Protein AF-A0A6H1ZTC4-F1 (afdb_monomer_lite)

Sequence (119 aa):
MTQKNYFKQKIEGVQKAIWDFQFKRYKTQTIREEIRQGYDNLKSKLSVFSAKTNTETSPEKQALEKEIEKSIQQMKVLDIEINGSGSSQEYPEGIQGVNQQLDALRELQEMLKDYIKQL

Foldseek 3Di:
DDPLVVLVVVLVVLVVVLVVLVVVLVVLVVVLVVLVVVLVVLVVVLVVVVVVDVDPPDPVNVVSVVSNVVSVVSSVVSVCQACWAPDDPVRNRTGHHSVNVSVVSVVVSVVSVVVSVVD

Radius of gyration: 22.68 Å; chains: 1; bounding box: 57×28×63 Å

pLDDT: mean 91.3, std 7.19, range [60.22, 97.75]

Secondary structure (DSSP, 8-state):
--HHHHHHHHHHHHHHHHHHHHHHHHHHHHHHHHHHHHHHHHHHHHHHHHHH---TT-HHHHHHHHHHHHHHHHHHHHHHHHHEE-S-SS-TT-EE-HHHHHHHHHHHHHHHHHHHHH-

Organism: NCBI:txid1070528

Structure (mmCIF, N/CA/C/O backbone):
data_AF-A0A6H1ZTC4-F1
#
_entry.id   AF-A0A6H1ZTC4-F1
#
loop_
_atom_site.group_PDB
_atom_site.id
_atom_site.type_symbol
_atom_site.label_atom_id
_atom_site.label_alt_id
_atom_site.label_comp_id
_atom_site.label_asym_id
_atom_site.label_entity_id
_atom_site.label_seq_id
_atom_site.pdbx_PDB_ins_code
_atom_site.Cartn_x
_atom_site.Cartn_y
_atom_site.Cartn_z
_atom_site.occupancy
_atom_site.B_iso_or_equiv
_atom_site.auth_seq_id
_atom_site.auth_comp_id
_atom_site.auth_asym_id
_atom_site.auth_atom_id
_atom_site.pdbx_PDB_model_num
ATOM 1 N N . MET A 1 1 ? 31.120 5.151 -23.881 1.00 60.22 1 MET A N 1
ATOM 2 C CA . MET A 1 1 ? 29.933 4.311 -23.597 1.00 60.22 1 MET A CA 1
ATOM 3 C C . MET A 1 1 ? 29.014 4.401 -24.811 1.00 60.22 1 MET A C 1
ATOM 5 O O . MET A 1 1 ? 28.720 5.513 -25.220 1.00 60.22 1 MET A O 1
ATOM 9 N N . THR A 1 2 ? 28.645 3.289 -25.453 1.00 83.31 2 THR A N 1
ATOM 10 C CA . THR A 1 2 ? 27.730 3.320 -26.613 1.00 83.31 2 THR A CA 1
ATOM 11 C C . THR A 1 2 ? 26.309 3.665 -26.155 1.00 83.31 2 THR A C 1
ATOM 13 O O . THR A 1 2 ? 25.918 3.282 -25.051 1.00 83.31 2 THR A O 1
ATOM 16 N N . GLN A 1 3 ? 25.524 4.363 -26.985 1.00 85.12 3 GLN A N 1
ATOM 17 C CA . GLN A 1 3 ? 24.131 4.729 -26.662 1.00 85.12 3 GLN A CA 1
ATOM 18 C C . GLN A 1 3 ? 23.304 3.502 -26.244 1.00 85.12 3 GLN A C 1
ATOM 20 O O . GLN A 1 3 ? 22.580 3.537 -25.253 1.00 85.12 3 GLN A O 1
ATOM 25 N N . LYS A 1 4 ? 23.516 2.367 -26.917 1.00 86.38 4 LYS A N 1
ATOM 26 C CA . LYS A 1 4 ? 22.897 1.081 -26.576 1.00 86.38 4 LYS A CA 1
ATOM 27 C C . LYS A 1 4 ? 23.195 0.621 -25.142 1.00 86.38 4 LYS A C 1
ATOM 29 O O . LYS A 1 4 ? 22.299 0.134 -24.460 1.00 86.38 4 LYS A O 1
ATOM 34 N N . ASN A 1 5 ? 24.427 0.799 -24.656 1.00 89.56 5 ASN A N 1
ATOM 35 C CA . ASN A 1 5 ? 24.800 0.435 -23.284 1.00 89.56 5 ASN A CA 1
ATOM 36 C C . ASN A 1 5 ? 24.191 1.390 -22.246 1.00 89.56 5 ASN A C 1
ATOM 38 O O . ASN A 1 5 ? 23.792 0.933 -21.179 1.00 89.56 5 ASN A O 1
ATOM 42 N N . TYR A 1 6 ? 24.058 2.681 -22.568 1.00 90.88 6 TYR A N 1
ATOM 43 C CA . TYR A 1 6 ? 23.381 3.654 -21.703 1.00 90.88 6 TYR A CA 1
ATOM 44 C C . TYR A 1 6 ? 21.914 3.270 -21.453 1.00 90.88 6 TYR A C 1
ATOM 46 O O . TYR A 1 6 ? 21.473 3.199 -20.305 1.00 90.88 6 TYR A O 1
ATOM 54 N N . PHE A 1 7 ? 21.158 2.951 -22.509 1.00 91.31 7 PHE A N 1
ATOM 55 C CA . PHE A 1 7 ? 19.745 2.589 -22.361 1.00 91.31 7 PHE A CA 1
ATOM 56 C C . PHE A 1 7 ? 19.539 1.229 -21.679 1.00 91.31 7 PHE A C 1
ATOM 58 O O . PHE A 1 7 ? 18.586 1.076 -20.918 1.00 91.31 7 PHE A O 1
ATOM 65 N N . LYS A 1 8 ? 20.461 0.269 -21.848 1.00 92.00 8 LYS A N 1
ATOM 66 C CA . LYS A 1 8 ? 20.454 -0.978 -21.058 1.00 92.00 8 LYS A CA 1
ATOM 67 C C . LYS A 1 8 ? 20.569 -0.707 -19.554 1.00 92.00 8 LYS A C 1
ATOM 69 O O . LYS A 1 8 ? 19.772 -1.235 -18.787 1.00 92.00 8 LYS A O 1
ATOM 74 N N . GLN A 1 9 ? 21.486 0.171 -19.140 1.00 93.38 9 GLN A N 1
ATOM 75 C CA . GLN A 1 9 ? 21.615 0.568 -17.730 1.00 93.38 9 GLN A CA 1
ATOM 76 C C . GLN A 1 9 ? 20.355 1.275 -17.209 1.00 93.38 9 GLN A C 1
ATOM 78 O O . GLN A 1 9 ? 19.956 1.079 -16.062 1.00 93.38 9 GLN A O 1
ATOM 83 N N . LYS A 1 10 ? 19.687 2.079 -18.047 1.00 93.94 10 LYS A N 1
ATOM 84 C CA . LYS A 1 10 ? 18.402 2.692 -17.684 1.00 93.94 10 LYS A CA 1
ATOM 85 C C . LYS A 1 10 ? 17.303 1.655 -17.469 1.00 93.94 10 LYS A C 1
ATOM 87 O O . LYS A 1 10 ? 16.568 1.787 -16.495 1.00 93.94 10 LYS A O 1
ATOM 92 N N . ILE A 1 11 ? 17.226 0.614 -18.301 1.00 94.88 11 ILE A N 1
ATOM 93 C CA . ILE A 1 11 ? 16.278 -0.494 -18.102 1.00 94.88 11 ILE A CA 1
ATOM 94 C C . ILE A 1 11 ? 16.507 -1.174 -16.752 1.00 94.88 11 ILE A C 1
ATOM 96 O O . ILE A 1 11 ? 15.540 -1.401 -16.031 1.00 94.88 11 ILE A O 1
ATOM 100 N N . GLU A 1 12 ? 17.757 -1.455 -16.379 1.00 94.69 12 GLU A N 1
ATOM 101 C CA . GLU A 1 12 ? 18.069 -2.041 -15.067 1.00 94.69 12 GLU A CA 1
ATOM 102 C C . GLU A 1 12 ? 17.613 -1.133 -13.915 1.00 94.69 12 GLU A C 1
ATOM 104 O O . GLU A 1 12 ? 17.056 -1.609 -12.926 1.00 94.69 12 GLU A O 1
ATOM 109 N N . GLY A 1 13 ? 17.805 0.184 -14.048 1.00 95.75 13 GLY A N 1
ATOM 110 C CA . GLY A 1 13 ? 17.306 1.164 -13.081 1.00 95.75 13 GLY A CA 1
ATOM 111 C C . GLY A 1 13 ? 15.779 1.148 -12.956 1.00 95.75 13 GLY A C 1
ATOM 112 O O . GLY A 1 13 ? 15.254 1.102 -11.845 1.00 95.75 13 GLY A O 1
ATOM 113 N N . VAL A 1 14 ? 15.067 1.117 -14.086 1.00 96.00 14 VAL A N 1
ATOM 114 C CA . VAL A 1 14 ? 13.597 1.030 -14.119 1.00 96.00 14 VAL A CA 1
ATOM 115 C C . VAL A 1 14 ? 13.108 -0.291 -13.518 1.00 96.00 14 VAL A C 1
ATOM 117 O O . VAL A 1 14 ? 12.166 -0.289 -12.734 1.00 96.00 14 VAL A O 1
ATOM 120 N N . GLN A 1 15 ? 13.770 -1.414 -13.807 1.00 96.44 15 GLN A N 1
ATOM 121 C CA . GLN A 1 15 ? 13.434 -2.720 -13.229 1.00 96.44 15 GLN A CA 1
ATOM 122 C C . GLN A 1 15 ? 13.563 -2.736 -11.703 1.00 96.44 15 GLN A C 1
ATOM 124 O O . GLN A 1 15 ? 12.687 -3.277 -11.028 1.00 96.44 15 GLN A O 1
ATOM 129 N N . LYS A 1 16 ? 14.619 -2.123 -11.154 1.00 97.06 16 LYS A N 1
ATOM 130 C CA . LYS A 1 16 ? 14.783 -1.981 -9.700 1.00 97.06 16 LYS A CA 1
ATOM 131 C C . LYS A 1 16 ? 13.661 -1.141 -9.093 1.00 97.06 16 LYS A C 1
ATOM 133 O O . LYS A 1 16 ? 13.044 -1.579 -8.132 1.00 97.06 16 LYS A O 1
ATOM 138 N N . ALA A 1 17 ? 13.327 -0.008 -9.714 1.00 96.75 17 ALA A N 1
ATOM 139 C CA . ALA A 1 17 ? 12.217 0.828 -9.262 1.00 96.75 17 ALA A CA 1
ATOM 140 C C . ALA A 1 17 ? 10.874 0.074 -9.287 1.00 96.75 17 ALA A C 1
ATOM 142 O O . ALA A 1 17 ? 10.112 0.142 -8.326 1.00 96.75 17 ALA A O 1
ATOM 143 N N . ILE A 1 18 ? 10.594 -0.697 -10.347 1.00 96.94 18 ILE A N 1
ATOM 144 C CA . ILE A 1 18 ? 9.400 -1.556 -10.416 1.00 96.94 18 ILE A CA 1
ATOM 145 C C . ILE A 1 18 ? 9.373 -2.526 -9.234 1.00 96.94 18 ILE A C 1
ATOM 147 O O . ILE A 1 18 ? 8.327 -2.690 -8.607 1.00 96.94 18 ILE A O 1
ATOM 151 N N . TRP A 1 19 ? 10.502 -3.164 -8.923 1.00 97.75 19 TRP A N 1
ATOM 152 C CA . TRP A 1 19 ? 10.590 -4.098 -7.804 1.00 97.75 19 TRP A CA 1
ATOM 153 C C . TRP A 1 19 ? 10.326 -3.410 -6.459 1.00 97.75 19 TRP A C 1
ATOM 155 O O . TRP A 1 19 ? 9.511 -3.901 -5.678 1.00 97.75 19 TRP A O 1
ATOM 165 N N . ASP A 1 20 ? 10.922 -2.239 -6.226 1.00 96.81 20 ASP A N 1
ATOM 166 C CA . ASP A 1 20 ? 10.702 -1.451 -5.008 1.00 96.81 20 ASP A CA 1
ATOM 167 C C . ASP A 1 20 ? 9.223 -1.076 -4.841 1.00 96.81 20 ASP A C 1
ATOM 169 O O . ASP A 1 20 ? 8.646 -1.249 -3.764 1.00 96.81 20 ASP A O 1
ATOM 173 N N . PHE A 1 21 ? 8.563 -0.631 -5.914 1.00 96.25 21 PHE A N 1
ATOM 174 C CA . PHE A 1 21 ? 7.139 -0.296 -5.873 1.00 96.25 21 PHE A CA 1
ATOM 175 C C . PHE A 1 21 ? 6.234 -1.521 -5.717 1.00 96.25 21 PHE A C 1
ATOM 177 O O . PHE A 1 21 ? 5.218 -1.446 -5.025 1.00 96.25 21 PHE A O 1
ATOM 184 N N . GLN A 1 22 ? 6.593 -2.668 -6.299 1.00 96.44 22 GLN A N 1
ATOM 185 C CA . GLN A 1 22 ? 5.877 -3.926 -6.071 1.00 96.44 22 GLN A CA 1
ATOM 186 C C . GLN A 1 22 ? 5.988 -4.372 -4.613 1.00 96.44 22 GLN A C 1
ATOM 188 O O . GLN A 1 22 ? 4.981 -4.757 -4.013 1.00 96.44 22 GLN A O 1
ATOM 193 N N . PHE A 1 23 ? 7.187 -4.283 -4.034 1.00 96.75 23 PHE A N 1
ATOM 194 C CA . PHE A 1 23 ? 7.412 -4.578 -2.625 1.00 96.75 23 PHE A CA 1
ATOM 195 C C . PHE A 1 23 ? 6.623 -3.624 -1.729 1.00 96.75 23 PHE A C 1
ATOM 197 O O . PHE A 1 23 ? 5.930 -4.076 -0.816 1.00 96.75 23 PHE A O 1
ATOM 204 N N . LYS A 1 24 ? 6.663 -2.321 -2.027 1.00 95.56 24 LYS A N 1
ATOM 205 C CA . LYS A 1 24 ? 5.879 -1.306 -1.322 1.00 95.56 24 LYS A CA 1
ATOM 206 C C . LYS A 1 24 ? 4.386 -1.629 -1.373 1.00 95.56 24 LYS A C 1
ATOM 208 O O . LYS A 1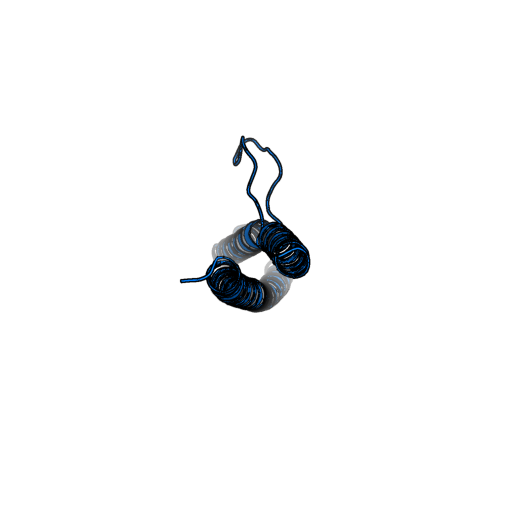 24 ? 3.765 -1.727 -0.322 1.00 95.56 24 LYS A O 1
ATOM 213 N N . ARG A 1 25 ? 3.829 -1.899 -2.562 1.00 96.56 25 ARG A N 1
ATOM 214 C CA . ARG A 1 25 ? 2.420 -2.296 -2.732 1.00 96.56 25 ARG A CA 1
ATOM 215 C C . ARG A 1 25 ? 2.066 -3.498 -1.863 1.00 96.56 25 ARG A C 1
ATOM 217 O O . ARG A 1 25 ? 1.069 -3.462 -1.149 1.00 96.56 25 ARG A O 1
ATOM 224 N N . TYR A 1 26 ? 2.884 -4.547 -1.922 1.00 97.12 26 TYR A N 1
ATOM 225 C CA . TYR A 1 26 ? 2.682 -5.757 -1.131 1.00 97.12 26 TYR A CA 1
ATOM 226 C C . TYR A 1 26 ? 2.684 -5.452 0.371 1.00 97.12 26 TYR A C 1
ATOM 228 O O . TYR A 1 26 ? 1.759 -5.840 1.079 1.00 97.12 26 TYR A O 1
ATOM 236 N N . LYS A 1 27 ? 3.680 -4.704 0.858 1.00 97.19 27 LYS A N 1
ATOM 237 C CA . LYS A 1 27 ? 3.783 -4.357 2.278 1.00 97.19 27 LYS A CA 1
ATOM 238 C C . LYS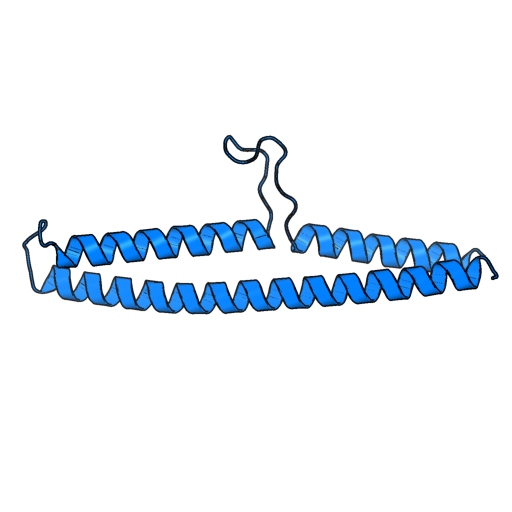 A 1 27 ? 2.643 -3.471 2.758 1.00 97.19 27 LYS A C 1
ATOM 240 O O . LYS A 1 27 ? 2.093 -3.753 3.819 1.00 97.19 27 LYS A O 1
ATOM 245 N N . THR A 1 28 ? 2.239 -2.472 1.979 1.00 96.00 28 THR A N 1
ATOM 246 C CA . THR A 1 28 ? 1.079 -1.633 2.304 1.00 96.00 28 THR A CA 1
ATOM 247 C C . THR A 1 28 ? -0.198 -2.477 2.403 1.00 96.00 28 THR A C 1
ATOM 249 O O . THR A 1 28 ? -0.968 -2.301 3.345 1.00 96.00 28 THR A O 1
ATOM 252 N N . GLN A 1 29 ? -0.399 -3.457 1.510 1.00 95.38 29 GLN A N 1
ATOM 253 C CA . GLN A 1 29 ? -1.533 -4.391 1.589 1.00 95.38 29 GLN A CA 1
ATOM 254 C C . GLN A 1 29 ? -1.480 -5.284 2.834 1.00 95.38 29 GLN A C 1
ATOM 256 O O . GLN A 1 29 ? -2.506 -5.474 3.482 1.00 95.38 29 GLN A O 1
ATOM 261 N N . THR A 1 30 ? -0.303 -5.804 3.196 1.00 96.94 30 THR A N 1
ATOM 262 C CA . THR A 1 30 ? -0.127 -6.593 4.426 1.00 96.94 30 THR A CA 1
ATOM 263 C C . THR A 1 30 ? -0.483 -5.776 5.668 1.00 96.94 30 THR A C 1
ATOM 265 O O . THR A 1 30 ? -1.292 -6.221 6.473 1.00 96.94 30 THR A O 1
ATOM 268 N N . ILE A 1 31 ? 0.055 -4.559 5.791 1.00 96.88 31 ILE A N 1
ATOM 269 C CA . ILE A 1 31 ? -0.220 -3.671 6.932 1.00 96.88 31 ILE A CA 1
ATOM 270 C C . ILE A 1 31 ? -1.714 -3.327 6.999 1.00 96.88 31 ILE A C 1
ATOM 272 O O . ILE A 1 31 ? -2.314 -3.336 8.072 1.00 96.88 31 ILE A O 1
ATOM 276 N N . ARG A 1 32 ? -2.344 -3.057 5.850 1.00 97.12 32 ARG A N 1
ATOM 277 C CA . ARG A 1 32 ? -3.787 -2.800 5.782 1.00 97.12 32 ARG A CA 1
ATOM 278 C C . ARG A 1 32 ? -4.597 -3.987 6.302 1.00 97.12 32 ARG A C 1
ATOM 280 O O . ARG A 1 32 ? -5.569 -3.785 7.023 1.00 97.12 32 ARG A O 1
ATOM 287 N N . GLU A 1 33 ? -4.211 -5.208 5.942 1.00 97.31 33 GLU A N 1
ATOM 288 C CA . GLU A 1 33 ? -4.880 -6.428 6.396 1.00 97.31 33 GLU A CA 1
ATOM 289 C C . GLU A 1 33 ? -4.706 -6.655 7.906 1.00 97.31 33 GLU A C 1
ATOM 291 O O . GLU A 1 33 ? -5.673 -6.994 8.586 1.00 97.31 33 GLU A O 1
ATOM 296 N N . GLU A 1 34 ? -3.523 -6.383 8.460 1.00 97.31 34 GLU A N 1
ATOM 297 C CA . GLU A 1 34 ? -3.286 -6.418 9.911 1.00 97.31 34 GLU A CA 1
ATOM 298 C C . GLU A 1 34 ? -4.187 -5.418 10.656 1.00 97.31 34 GLU A C 1
ATOM 300 O O . GLU A 1 34 ? -4.829 -5.766 11.651 1.00 97.31 34 GLU A O 1
ATOM 305 N N . ILE A 1 35 ? -4.306 -4.187 10.143 1.00 96.62 35 ILE A N 1
ATOM 306 C CA . ILE A 1 35 ? -5.202 -3.170 10.713 1.00 96.62 35 ILE A CA 1
ATOM 307 C C . ILE A 1 35 ? -6.665 -3.602 10.585 1.00 96.62 35 ILE A C 1
ATOM 309 O O . ILE A 1 35 ? -7.423 -3.436 11.538 1.00 96.62 35 ILE A O 1
ATOM 313 N N . ARG A 1 36 ? -7.071 -4.191 9.453 1.00 97.31 36 ARG A N 1
ATOM 314 C CA . ARG A 1 36 ? -8.434 -4.708 9.244 1.00 97.31 36 ARG A CA 1
ATOM 315 C C . ARG A 1 36 ? -8.790 -5.774 10.279 1.00 97.31 36 ARG A C 1
ATOM 317 O O . ARG A 1 36 ? -9.866 -5.721 10.864 1.00 97.31 36 ARG A O 1
ATOM 324 N N . GLN A 1 37 ? -7.880 -6.706 10.552 1.00 97.25 37 GLN A N 1
ATOM 325 C CA . GLN A 1 37 ? -8.078 -7.724 11.588 1.00 97.25 37 GLN A CA 1
ATOM 326 C C . GLN A 1 37 ? -8.173 -7.099 12.987 1.00 97.25 37 GLN A C 1
ATOM 328 O O . GLN A 1 37 ? -9.026 -7.487 13.788 1.00 97.25 37 GLN A O 1
ATOM 333 N N . GLY A 1 38 ? -7.341 -6.094 13.280 1.00 95.94 38 GLY A N 1
ATOM 334 C CA . GLY A 1 38 ? -7.445 -5.297 14.505 1.00 95.94 38 GLY A CA 1
ATOM 335 C C . GLY A 1 38 ? -8.801 -4.596 14.635 1.00 95.94 38 GLY A C 1
ATOM 336 O O . GLY A 1 38 ? -9.455 -4.702 15.673 1.00 95.94 38 GLY A O 1
ATOM 337 N N . TYR A 1 39 ? -9.260 -3.952 13.562 1.00 95.88 39 TYR A N 1
ATOM 338 C CA . TYR A 1 39 ? -10.570 -3.313 13.460 1.00 95.88 39 TYR A CA 1
ATOM 339 C C . TYR A 1 39 ? -11.713 -4.305 13.711 1.00 95.88 39 TYR A C 1
ATOM 341 O O . TYR A 1 39 ? -12.578 -4.023 14.539 1.00 95.88 39 TYR A O 1
ATOM 349 N N . ASP A 1 40 ? -11.700 -5.476 13.068 1.00 95.94 40 ASP A N 1
ATOM 350 C CA . ASP A 1 40 ? -12.731 -6.510 13.236 1.00 95.94 40 ASP A CA 1
ATOM 351 C C . ASP A 1 40 ? -12.804 -6.983 14.696 1.00 95.94 40 ASP A C 1
ATOM 353 O O . ASP A 1 40 ? -13.888 -7.114 15.275 1.00 95.94 40 ASP A O 1
ATOM 357 N N . ASN A 1 41 ? -11.641 -7.167 15.327 1.00 96.12 41 ASN A N 1
ATOM 358 C CA . ASN A 1 41 ? -11.545 -7.523 16.739 1.00 96.12 41 ASN A CA 1
ATOM 359 C C . ASN A 1 41 ? -12.117 -6.425 17.649 1.00 96.12 41 ASN A C 1
ATOM 361 O O . ASN A 1 41 ? -12.873 -6.731 18.574 1.00 96.12 41 ASN A O 1
ATOM 365 N N . LEU A 1 42 ? -11.795 -5.153 17.395 1.00 93.94 42 LEU A N 1
ATOM 366 C CA . LEU A 1 42 ? -12.340 -4.019 18.150 1.00 93.94 42 LEU A CA 1
ATOM 367 C C . LEU A 1 42 ? -13.859 -3.902 17.979 1.00 93.94 42 LEU A C 1
ATOM 369 O O . LEU A 1 42 ? -14.578 -3.735 18.964 1.00 93.94 42 LEU A O 1
ATOM 373 N N . LYS A 1 43 ? -14.365 -4.073 16.754 1.00 93.19 43 LYS A N 1
ATOM 374 C CA . LYS A 1 43 ? -15.802 -4.107 16.445 1.00 93.19 43 LYS A CA 1
ATOM 375 C C . LYS A 1 43 ? -16.523 -5.222 17.195 1.00 93.19 43 LYS A C 1
ATOM 377 O O . LYS A 1 43 ? -17.596 -4.989 17.752 1.00 93.19 43 LYS A O 1
ATOM 382 N N . SER A 1 44 ? -15.931 -6.414 17.242 1.00 93.75 44 SER A N 1
ATOM 383 C CA . SER A 1 44 ? -16.468 -7.544 18.002 1.00 93.75 44 SER A CA 1
ATOM 384 C C . SER A 1 44 ? -16.529 -7.232 19.502 1.00 93.75 44 SER A C 1
ATOM 386 O O . SER A 1 44 ? -17.580 -7.393 20.125 1.00 93.75 44 SER A O 1
ATOM 388 N N . LYS A 1 45 ? -15.449 -6.678 20.076 1.00 91.31 45 LYS A N 1
ATOM 389 C CA . LYS A 1 45 ? -15.420 -6.240 21.483 1.00 91.31 45 LYS A CA 1
ATOM 390 C C . LYS A 1 45 ? -16.486 -5.188 21.783 1.00 91.31 45 LYS A C 1
ATOM 392 O O . LYS A 1 45 ? -17.205 -5.334 22.768 1.00 91.31 45 LYS A O 1
ATOM 397 N N . LEU A 1 46 ? -16.625 -4.170 20.931 1.00 90.00 46 LEU A N 1
ATOM 398 C CA . LEU A 1 46 ? -17.629 -3.116 21.091 1.00 90.00 46 LEU A CA 1
ATOM 399 C C . LEU A 1 46 ? -19.057 -3.676 21.032 1.00 90.00 46 LEU A C 1
ATOM 401 O O . LEU A 1 46 ? -19.910 -3.263 21.817 1.00 90.00 46 LEU A O 1
ATOM 405 N N . SER A 1 47 ? -19.310 -4.632 20.134 1.00 89.81 47 SER A N 1
ATOM 406 C CA . SER A 1 47 ? -20.599 -5.323 20.021 1.00 89.81 47 SER A CA 1
ATOM 407 C C . SER A 1 47 ? -20.938 -6.093 21.302 1.00 89.81 47 SER A C 1
ATOM 409 O O . SER A 1 47 ? -22.009 -5.907 21.878 1.00 89.81 47 SER A O 1
ATOM 411 N N . VAL A 1 48 ? -19.990 -6.887 21.819 1.00 89.12 48 VAL A N 1
ATOM 412 C CA . VAL A 1 48 ? -20.158 -7.626 23.082 1.00 89.12 48 VAL A CA 1
ATOM 413 C C . VAL A 1 48 ? -20.345 -6.680 24.267 1.00 89.12 48 VAL A C 1
ATOM 415 O O . VAL A 1 48 ? -21.172 -6.955 25.134 1.00 89.12 48 VAL A O 1
ATOM 418 N N . PHE A 1 49 ? -19.591 -5.579 24.317 1.00 86.31 49 PHE A N 1
ATOM 419 C CA . PHE A 1 49 ? -19.725 -4.568 25.362 1.00 86.31 49 PHE A CA 1
ATOM 420 C C . PHE A 1 49 ? -21.127 -3.955 25.331 1.00 86.31 49 PHE A C 1
ATOM 422 O O . PHE A 1 49 ? -21.845 -4.030 26.320 1.00 86.31 49 PHE A O 1
ATOM 429 N N . SER A 1 50 ? -21.563 -3.473 24.166 1.00 85.31 50 SER A N 1
ATOM 430 C CA . SER A 1 50 ? -22.879 -2.847 23.984 1.00 85.31 50 SER A CA 1
ATOM 431 C C . SER A 1 50 ? -24.044 -3.797 24.288 1.00 85.31 50 SER A C 1
ATOM 433 O O . SER A 1 50 ? -25.079 -3.356 24.768 1.00 85.31 50 SER A O 1
ATOM 435 N N . ALA A 1 51 ? -23.882 -5.105 24.056 1.00 84.25 51 ALA A N 1
ATOM 436 C CA . ALA A 1 51 ? -24.884 -6.109 24.423 1.00 84.25 51 ALA A CA 1
ATOM 437 C C . ALA A 1 51 ? -24.953 -6.382 25.940 1.00 84.25 51 ALA A C 1
ATOM 439 O O . ALA A 1 51 ? -25.983 -6.831 26.439 1.00 84.25 51 ALA A O 1
ATOM 440 N N . LYS A 1 52 ? -23.859 -6.147 26.677 1.00 82.00 52 LYS A N 1
ATOM 441 C CA . LYS A 1 52 ? -23.776 -6.356 28.133 1.00 82.00 52 LYS A CA 1
ATOM 442 C C . LYS A 1 52 ? -24.134 -5.106 28.933 1.00 82.00 52 LYS A C 1
ATOM 444 O O . LYS A 1 52 ? -24.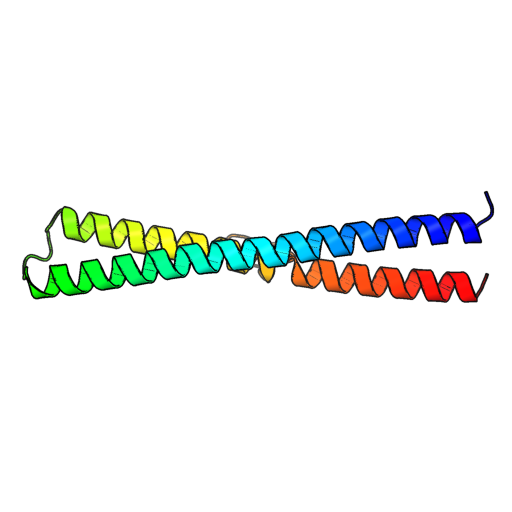597 -5.229 30.065 1.00 82.00 52 LYS A O 1
ATOM 449 N N . THR A 1 53 ? -23.910 -3.920 28.377 1.00 70.00 53 THR A N 1
ATOM 450 C CA . THR A 1 53 ? -24.125 -2.637 29.048 1.00 70.00 53 THR A CA 1
ATOM 451 C C . THR A 1 53 ? -24.960 -1.704 28.168 1.00 70.00 53 THR A C 1
ATOM 453 O O . THR A 1 53 ? -24.506 -1.205 27.145 1.00 70.00 53 THR A O 1
ATOM 456 N N . ASN A 1 54 ? -26.187 -1.401 28.609 1.00 67.69 54 ASN A N 1
ATOM 457 C CA . ASN A 1 54 ? -27.075 -0.416 27.963 1.00 67.69 54 ASN A CA 1
ATOM 458 C C . ASN A 1 54 ? -26.645 1.048 28.208 1.00 67.69 54 ASN A C 1
ATOM 460 O O . ASN A 1 54 ? -27.374 1.981 27.881 1.00 67.69 54 ASN A O 1
ATOM 464 N N . THR A 1 55 ? -25.488 1.280 28.830 1.00 67.31 55 THR A N 1
ATOM 465 C CA . THR A 1 55 ? -24.980 2.617 29.138 1.00 67.31 55 THR A CA 1
ATOM 466 C C . THR A 1 55 ? -24.206 3.187 27.952 1.00 67.31 55 THR A C 1
ATOM 468 O O . THR A 1 55 ? -23.025 2.908 27.750 1.00 67.31 55 THR A O 1
ATOM 471 N N . GLU A 1 56 ? -24.877 4.038 27.174 1.00 65.25 56 GLU A N 1
ATOM 472 C CA . GLU A 1 56 ? -24.306 4.723 26.004 1.00 65.25 56 GLU A CA 1
ATOM 473 C C . GLU A 1 56 ? -23.104 5.626 26.325 1.00 65.25 56 GLU A C 1
ATOM 475 O O . GLU A 1 56 ? -22.290 5.887 25.446 1.00 65.25 56 GLU A O 1
ATOM 480 N N . THR A 1 57 ? -22.947 6.061 27.576 1.00 70.50 57 THR A N 1
ATOM 481 C CA . THR A 1 57 ? -21.924 7.024 28.015 1.00 70.50 57 THR A CA 1
ATOM 482 C C . THR A 1 57 ? -20.713 6.395 28.708 1.00 70.50 57 THR A C 1
ATOM 484 O O . THR A 1 57 ? -19.928 7.106 29.333 1.00 70.50 57 THR A O 1
ATOM 487 N N . SER A 1 58 ? -20.529 5.072 28.616 1.00 82.19 58 SER A N 1
ATOM 488 C CA . SER A 1 58 ? -19.358 4.422 29.218 1.00 82.19 58 SER A CA 1
ATOM 489 C C . SER A 1 58 ? -18.044 4.943 28.600 1.00 82.19 58 SER A C 1
ATOM 491 O O . SER A 1 58 ? -17.887 4.866 27.376 1.00 82.19 58 SER A O 1
ATOM 493 N N . PRO A 1 59 ? -17.063 5.393 29.410 1.00 86.00 59 PRO A N 1
ATOM 494 C CA . PRO A 1 59 ? -15.744 5.808 28.921 1.00 86.00 59 PRO A CA 1
ATOM 495 C C . PRO A 1 59 ? -15.032 4.722 28.103 1.00 86.00 59 PRO A C 1
ATOM 497 O O . PRO A 1 59 ? -14.332 5.018 27.139 1.00 86.00 59 PRO A O 1
ATOM 500 N N . GLU A 1 60 ? -15.241 3.452 28.459 1.00 85.75 60 GLU A N 1
ATOM 501 C CA . GLU A 1 60 ? -14.646 2.306 27.766 1.00 85.75 60 GLU A CA 1
ATOM 502 C C . GLU A 1 60 ? -15.248 2.110 26.366 1.00 85.75 60 GLU A C 1
ATOM 504 O O . GLU A 1 60 ? -14.528 1.828 25.408 1.00 85.75 60 GLU A O 1
ATOM 509 N N . LYS A 1 61 ? -16.557 2.355 26.218 1.00 86.38 61 LYS A N 1
ATOM 510 C CA . LYS A 1 61 ? -17.241 2.328 24.918 1.00 86.38 61 LYS A CA 1
ATOM 511 C C . LYS A 1 61 ? -16.704 3.426 23.997 1.00 86.38 61 LYS A C 1
ATOM 513 O O . LYS A 1 61 ? -16.340 3.144 22.860 1.00 86.38 61 LYS A O 1
ATOM 518 N N . GLN A 1 62 ? -16.583 4.649 24.516 1.00 89.06 62 GLN A N 1
ATOM 519 C CA . GLN A 1 62 ? -16.044 5.787 23.765 1.00 89.06 62 GLN A CA 1
ATOM 520 C C . GLN A 1 62 ? -14.583 5.567 23.347 1.00 89.06 62 GLN A C 1
ATOM 522 O O . GLN A 1 62 ? -14.188 5.941 22.243 1.00 89.06 62 GLN A O 1
ATOM 527 N N . ALA A 1 63 ? -13.773 4.937 24.206 1.00 89.75 63 ALA A N 1
ATOM 528 C CA . ALA A 1 63 ? -12.398 4.579 23.870 1.00 89.75 63 ALA A CA 1
ATOM 529 C C . ALA A 1 63 ? -12.342 3.582 22.700 1.00 89.75 63 ALA A C 1
ATOM 531 O O . ALA A 1 63 ? -11.608 3.815 21.739 1.00 89.75 63 ALA A O 1
ATOM 532 N N . LEU A 1 64 ? -13.166 2.528 22.736 1.00 91.44 64 LEU A N 1
ATOM 533 C CA . LEU A 1 64 ? -13.266 1.548 21.649 1.00 91.44 64 LEU A CA 1
ATOM 534 C C . LEU A 1 64 ? -13.730 2.189 20.334 1.00 91.44 64 LEU A C 1
ATOM 536 O O . LEU A 1 64 ? -13.142 1.929 19.286 1.00 91.44 64 LEU A O 1
ATOM 540 N N . GLU A 1 65 ? -14.744 3.055 20.373 1.00 92.19 65 GLU A N 1
ATOM 541 C CA . GLU A 1 65 ? -15.228 3.783 19.191 1.00 92.19 65 GLU A CA 1
ATOM 542 C C . GLU A 1 65 ? -14.136 4.671 18.580 1.00 92.19 65 GLU A C 1
ATOM 544 O O . GLU A 1 65 ? -13.948 4.685 17.363 1.00 92.19 65 GLU A O 1
ATOM 549 N N . LYS A 1 66 ? -13.344 5.350 19.418 1.00 94.12 66 LYS A N 1
ATOM 550 C CA . LYS A 1 66 ? -12.218 6.174 18.964 1.00 94.12 66 LYS A CA 1
ATOM 551 C C . LYS A 1 66 ? -11.096 5.344 18.331 1.00 94.12 66 LYS A C 1
ATOM 553 O O . LYS A 1 66 ? -10.497 5.777 17.346 1.00 94.12 66 LYS A O 1
ATOM 558 N N . GLU A 1 67 ? -10.792 4.166 18.873 1.00 93.19 67 GLU A N 1
ATOM 559 C CA . GLU A 1 67 ? -9.801 3.254 18.284 1.00 93.19 67 GLU A CA 1
ATOM 560 C C . GLU A 1 67 ? -10.271 2.662 16.949 1.00 93.19 67 GLU A C 1
ATOM 562 O O . GLU A 1 67 ? -9.480 2.533 16.008 1.00 93.19 67 GLU A O 1
ATOM 567 N N . ILE A 1 68 ? -11.565 2.355 16.839 1.00 94.62 68 ILE A N 1
ATOM 568 C CA . ILE A 1 68 ? -12.200 1.918 15.592 1.00 94.62 68 ILE A CA 1
ATOM 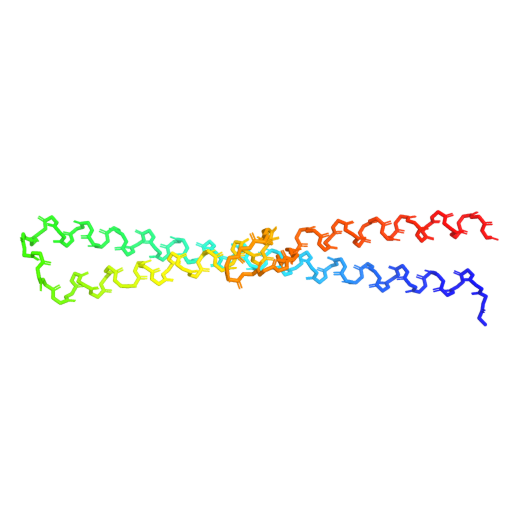569 C C . ILE A 1 68 ? -12.086 3.014 14.531 1.00 94.62 68 ILE A C 1
ATOM 571 O O . ILE A 1 68 ? -11.620 2.736 13.425 1.00 94.62 68 ILE A O 1
ATOM 575 N N . GLU A 1 69 ? -12.436 4.256 14.874 1.00 95.94 69 GLU A N 1
ATOM 576 C CA . GLU A 1 69 ? -12.324 5.400 13.963 1.00 95.94 69 GLU A CA 1
ATOM 577 C C . GLU A 1 69 ? -10.875 5.605 13.506 1.00 95.94 69 GLU A C 1
ATOM 579 O O . GLU A 1 69 ? -10.598 5.734 12.314 1.00 95.94 69 GLU A O 1
ATOM 584 N N . LYS A 1 70 ? -9.912 5.531 14.433 1.00 95.69 70 LYS A N 1
ATOM 585 C CA . LYS A 1 70 ? -8.484 5.602 14.096 1.00 95.69 70 LYS A CA 1
ATOM 586 C C . LYS A 1 70 ? -8.078 4.512 13.100 1.00 95.69 70 LYS A C 1
ATOM 588 O O . LYS A 1 70 ? -7.348 4.803 12.154 1.00 95.69 70 LYS A O 1
ATOM 593 N N . SER A 1 71 ? -8.557 3.284 13.288 1.00 95.56 71 SER A N 1
ATOM 594 C CA . SER A 1 71 ? -8.261 2.160 12.390 1.00 95.56 71 SER A CA 1
ATOM 595 C C . SER A 1 71 ? -8.840 2.387 10.987 1.00 95.56 71 SER A C 1
ATOM 597 O O . SER A 1 71 ? -8.163 2.121 9.995 1.00 95.56 71 SER A O 1
ATOM 599 N N . ILE A 1 72 ? -10.054 2.944 10.886 1.00 95.00 72 ILE A N 1
ATOM 600 C CA . ILE A 1 72 ? -10.675 3.329 9.606 1.00 95.00 72 ILE A CA 1
ATOM 601 C C . ILE A 1 72 ? -9.814 4.368 8.884 1.00 95.00 72 ILE A C 1
ATOM 603 O O . ILE A 1 72 ? -9.496 4.191 7.707 1.00 95.00 72 ILE A O 1
ATOM 607 N N . GLN A 1 73 ? -9.395 5.425 9.586 1.00 95.44 73 GLN A N 1
ATOM 608 C CA . GLN A 1 73 ? -8.566 6.473 8.990 1.00 95.44 73 GLN A CA 1
ATOM 609 C C . GLN A 1 73 ? -7.212 5.930 8.520 1.00 95.44 73 GLN A C 1
ATOM 611 O O . GLN A 1 73 ? -6.765 6.257 7.424 1.00 95.44 73 GLN A O 1
ATOM 616 N N . GLN A 1 74 ? -6.581 5.046 9.297 1.00 95.06 74 GLN A N 1
ATOM 617 C CA . GLN A 1 74 ? -5.332 4.398 8.890 1.00 95.06 74 GLN A CA 1
ATOM 618 C C . GLN A 1 74 ? -5.508 3.551 7.624 1.00 95.06 74 GLN A C 1
ATOM 620 O O . GLN A 1 74 ? -4.704 3.674 6.702 1.00 95.06 74 GLN A O 1
ATOM 625 N N . MET A 1 75 ? -6.570 2.742 7.534 1.00 96.38 75 MET A N 1
ATOM 626 C CA . MET A 1 75 ? -6.864 1.979 6.314 1.00 96.38 75 MET A CA 1
ATOM 627 C C . MET A 1 75 ? -7.095 2.899 5.110 1.00 96.38 75 MET A C 1
ATOM 629 O O . MET A 1 75 ? -6.557 2.633 4.038 1.00 96.38 75 MET A O 1
ATOM 633 N N . LYS A 1 76 ? -7.823 4.008 5.293 1.00 94.06 76 LYS A N 1
ATOM 634 C CA . LYS A 1 76 ? -8.075 4.995 4.233 1.00 94.06 76 LYS A CA 1
ATOM 635 C C . LYS A 1 76 ? -6.779 5.615 3.704 1.00 94.06 76 LYS A C 1
ATOM 637 O O . LYS A 1 76 ? -6.619 5.747 2.495 1.00 94.06 76 LYS A O 1
ATOM 642 N N . VAL A 1 77 ? -5.842 5.964 4.587 1.00 93.44 77 VAL A N 1
ATOM 643 C CA . VAL A 1 77 ? -4.531 6.504 4.189 1.00 93.44 77 VAL A CA 1
ATOM 644 C C . VAL A 1 77 ? -3.745 5.488 3.355 1.00 93.44 77 VAL A C 1
ATOM 646 O O . VAL A 1 77 ? -3.202 5.846 2.312 1.00 93.44 77 VAL A O 1
ATOM 649 N N . LEU A 1 78 ? -3.729 4.216 3.765 1.00 94.94 78 LEU A N 1
ATOM 650 C CA . LEU A 1 78 ? -3.053 3.149 3.014 1.00 94.94 78 LEU A CA 1
ATOM 651 C C . LEU A 1 78 ? -3.722 2.890 1.653 1.00 94.94 78 LEU A C 1
ATOM 653 O O . LEU A 1 78 ? -3.037 2.624 0.664 1.00 94.94 78 LEU A O 1
ATOM 657 N N . ASP A 1 79 ? -5.050 3.011 1.577 1.00 93.81 79 ASP A N 1
ATOM 658 C CA . ASP A 1 79 ? -5.798 2.894 0.323 1.00 93.81 79 ASP A CA 1
ATOM 659 C C . ASP A 1 79 ? -5.460 4.028 -0.654 1.00 93.81 79 ASP A C 1
ATOM 661 O O . ASP A 1 79 ? -5.281 3.768 -1.848 1.00 93.81 79 ASP A O 1
ATOM 665 N N . ILE A 1 80 ? -5.311 5.260 -0.156 1.00 93.44 80 ILE A N 1
ATOM 666 C CA . ILE A 1 80 ? -4.849 6.408 -0.951 1.00 93.44 80 ILE A CA 1
ATOM 667 C C . ILE A 1 80 ? -3.402 6.202 -1.405 1.00 93.44 80 ILE A C 1
ATOM 669 O O . ILE A 1 80 ? -3.068 6.517 -2.541 1.00 93.44 80 ILE A O 1
ATOM 673 N N . GLU A 1 81 ? -2.533 5.635 -0.572 1.00 93.38 81 GLU A N 1
ATOM 674 C CA . GLU A 1 81 ? -1.148 5.365 -0.965 1.00 93.38 81 GLU A CA 1
ATOM 675 C C . GLU A 1 81 ? -1.057 4.371 -2.139 1.00 93.38 81 GLU A C 1
ATOM 677 O O . GLU A 1 81 ? -0.268 4.561 -3.068 1.00 93.38 81 GLU A O 1
ATOM 682 N N . ILE A 1 82 ? -1.880 3.318 -2.137 1.00 94.88 82 ILE A N 1
ATOM 683 C CA . ILE A 1 82 ? -1.881 2.317 -3.214 1.00 94.88 82 ILE A CA 1
ATOM 684 C C . ILE A 1 82 ? -2.555 2.850 -4.480 1.00 94.88 82 ILE A C 1
ATOM 686 O O . ILE A 1 82 ? -2.010 2.700 -5.579 1.00 94.88 82 ILE A O 1
ATOM 690 N N . ASN A 1 83 ? -3.748 3.426 -4.337 1.00 93.81 83 ASN A N 1
ATOM 691 C CA . ASN A 1 83 ? -4.621 3.745 -5.469 1.00 93.81 83 ASN A CA 1
ATOM 692 C C . ASN A 1 83 ? -4.471 5.186 -5.957 1.00 93.81 83 ASN A C 1
ATOM 694 O O . ASN A 1 83 ? -4.838 5.490 -7.090 1.00 93.81 83 ASN A O 1
ATOM 698 N N . GLY A 1 84 ? -3.905 6.053 -5.126 1.00 91.50 84 GLY A N 1
ATOM 699 C CA . GLY A 1 84 ? -3.909 7.488 -5.327 1.00 91.50 84 GLY A CA 1
ATOM 700 C C . GLY A 1 84 ? -5.213 8.121 -4.856 1.00 91.50 84 GLY A C 1
ATOM 701 O O . GLY A 1 84 ? -6.105 7.472 -4.307 1.00 91.50 84 GLY A O 1
ATOM 702 N N . SER A 1 85 ? -5.323 9.418 -5.104 1.00 89.69 85 SER A N 1
ATOM 703 C CA . SER A 1 85 ? -6.554 10.182 -4.934 1.00 89.69 85 SER A CA 1
ATOM 704 C C . SER A 1 85 ? -6.708 11.123 -6.117 1.00 89.69 85 SER A C 1
ATOM 706 O O . SER A 1 85 ? -5.736 11.735 -6.555 1.00 89.69 85 SER A O 1
ATOM 708 N N . GLY A 1 86 ? -7.937 11.281 -6.606 1.00 84.38 86 GLY A N 1
ATOM 709 C CA . GLY A 1 86 ? -8.260 12.402 -7.485 1.00 84.38 86 GLY A CA 1
ATOM 710 C C . GLY A 1 86 ? -8.164 13.736 -6.742 1.00 84.38 86 GLY A C 1
ATOM 711 O O . GLY A 1 86 ? -7.987 13.765 -5.517 1.00 84.38 86 GLY A O 1
ATOM 712 N N . SER A 1 87 ? -8.312 14.832 -7.487 1.00 82.75 87 SER A N 1
ATOM 713 C CA . SER A 1 87 ? -8.374 16.176 -6.918 1.00 82.75 87 SER A CA 1
ATOM 714 C C . SER A 1 87 ? -9.485 16.283 -5.872 1.00 82.75 87 SER A C 1
ATOM 716 O O . SER A 1 87 ? -10.645 15.969 -6.143 1.00 82.75 87 SER A O 1
ATOM 718 N N . SER A 1 88 ? -9.133 16.727 -4.672 1.00 84.75 88 SER A N 1
ATOM 719 C CA . SER A 1 88 ? -10.046 16.920 -3.545 1.00 84.75 88 SER A CA 1
ATOM 720 C C . SER A 1 88 ? -9.669 18.179 -2.758 1.00 84.75 88 SER A C 1
ATOM 722 O O . SER A 1 88 ? -8.647 18.804 -3.033 1.00 84.75 88 SER A O 1
ATOM 724 N N . GLN A 1 89 ? -10.478 18.565 -1.763 1.00 82.94 89 GLN A N 1
ATOM 725 C CA . GLN A 1 89 ? -10.109 19.655 -0.845 1.00 82.94 89 GLN A CA 1
ATOM 726 C C . GLN A 1 89 ? -8.797 19.373 -0.098 1.00 82.94 89 GLN A C 1
ATOM 728 O O . GLN A 1 89 ? -8.031 20.299 0.149 1.00 82.94 89 GLN A O 1
ATOM 733 N N . GLU A 1 90 ? -8.533 18.109 0.245 1.00 80.69 90 GLU A N 1
ATOM 734 C CA . GLU A 1 90 ? -7.290 17.690 0.907 1.00 80.69 90 GLU A CA 1
ATOM 735 C C . GLU A 1 90 ? -6.122 17.558 -0.083 1.00 80.69 90 GLU A C 1
ATOM 737 O O . GLU A 1 90 ? -4.978 17.814 0.287 1.00 80.69 90 GLU A O 1
ATOM 742 N N . TYR A 1 91 ? -6.398 17.208 -1.346 1.00 81.94 91 TYR A N 1
ATOM 743 C CA . TYR A 1 91 ? -5.393 17.004 -2.393 1.00 81.94 91 TYR A CA 1
ATOM 744 C C . TYR A 1 91 ? -5.782 17.737 -3.684 1.00 81.94 91 TYR A C 1
ATOM 746 O O . TYR A 1 91 ? -6.295 17.101 -4.603 1.00 81.94 91 TYR A O 1
ATOM 754 N N . PRO A 1 92 ? -5.551 19.055 -3.805 1.00 82.69 92 PRO A N 1
ATOM 755 C CA . PRO A 1 92 ? -6.022 19.836 -4.955 1.00 82.69 92 PRO A CA 1
ATOM 756 C C . PRO A 1 92 ? -5.503 19.326 -6.308 1.00 82.69 92 PRO A C 1
ATOM 758 O O . PRO A 1 92 ? -6.236 19.302 -7.295 1.00 82.69 92 PRO A O 1
ATOM 761 N N . GLU A 1 93 ? -4.261 18.844 -6.342 1.00 86.88 93 GLU A N 1
ATOM 762 C CA . GLU A 1 93 ? -3.616 18.308 -7.550 1.00 86.88 93 GLU A CA 1
ATOM 763 C C . GLU A 1 93 ? -3.810 16.791 -7.725 1.00 86.88 93 GLU A C 1
ATOM 765 O O . GLU A 1 93 ? -3.354 16.209 -8.707 1.00 86.88 93 GLU A O 1
ATOM 770 N N . GLY A 1 94 ? -4.504 16.141 -6.787 1.00 86.56 94 GLY A N 1
ATOM 771 C CA . GLY A 1 94 ? -4.531 14.688 -6.676 1.00 86.56 94 GLY A CA 1
ATOM 772 C C . GLY A 1 94 ? -3.194 14.109 -6.201 1.00 86.56 94 GLY A C 1
ATOM 773 O O . GLY A 1 94 ? -2.197 14.805 -6.019 1.00 86.56 94 GLY A O 1
ATOM 774 N N . ILE A 1 95 ? -3.182 12.804 -5.955 1.00 88.81 95 ILE A N 1
ATOM 775 C CA . ILE A 1 95 ? -1.986 12.044 -5.588 1.00 88.81 95 ILE A CA 1
ATOM 776 C C . ILE A 1 95 ? -1.915 10.827 -6.494 1.00 88.81 95 ILE A C 1
ATOM 778 O O . ILE A 1 95 ? -2.875 10.060 -6.572 1.00 88.81 95 ILE A O 1
ATOM 782 N N . GLN A 1 96 ? -0.761 10.617 -7.130 1.00 91.62 96 GLN A N 1
ATOM 783 C CA . GLN A 1 96 ? -0.493 9.362 -7.822 1.00 91.62 96 GLN A CA 1
ATOM 784 C C . GLN A 1 96 ? -0.263 8.227 -6.825 1.00 91.62 96 GLN A C 1
ATOM 786 O O . GLN A 1 96 ? 0.605 8.313 -5.955 1.00 91.6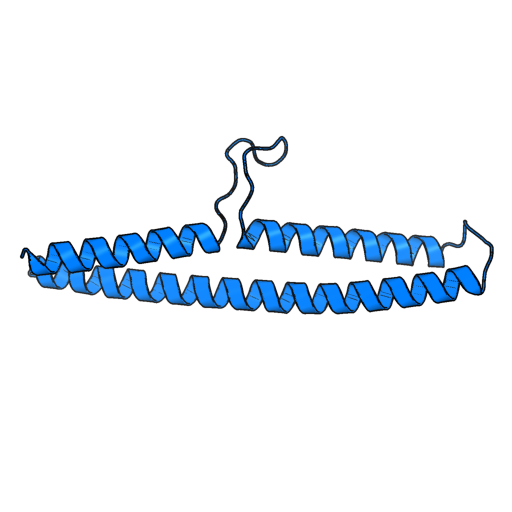2 96 GLN A O 1
ATOM 791 N N . GLY A 1 97 ? -1.015 7.143 -6.997 1.00 94.06 97 GLY A N 1
ATOM 792 C CA . GLY A 1 97 ? -0.832 5.921 -6.223 1.00 94.06 97 GLY A CA 1
ATOM 793 C C . GLY A 1 97 ? 0.321 5.063 -6.728 1.00 94.06 97 GLY A C 1
ATOM 794 O O . GLY A 1 97 ? 0.752 5.172 -7.880 1.00 94.06 97 GLY A O 1
ATOM 795 N N . VAL A 1 98 ? 0.757 4.123 -5.890 1.00 94.56 98 VAL A N 1
ATOM 796 C CA . VAL A 1 98 ? 1.760 3.107 -6.256 1.00 94.56 98 VAL A CA 1
ATOM 797 C C . VAL A 1 98 ? 1.368 2.341 -7.526 1.00 94.56 98 VAL A C 1
ATOM 799 O O . VAL A 1 98 ? 2.234 2.042 -8.347 1.00 94.56 98 VAL A O 1
ATOM 802 N N . ASN A 1 99 ? 0.079 2.042 -7.729 1.00 94.19 99 ASN A N 1
ATOM 803 C CA . ASN A 1 99 ? -0.378 1.346 -8.937 1.00 94.19 99 ASN A CA 1
ATOM 804 C C . ASN A 1 99 ? -0.119 2.164 -10.211 1.00 94.19 99 ASN A C 1
ATOM 806 O O . ASN A 1 99 ? 0.438 1.638 -11.169 1.00 94.19 99 ASN A O 1
ATOM 810 N N . GLN A 1 100 ? -0.436 3.461 -10.194 1.00 94.56 100 GLN A N 1
ATOM 811 C CA . GLN A 1 100 ? -0.210 4.342 -11.344 1.00 94.56 100 GLN A CA 1
ATOM 812 C C . GLN A 1 100 ? 1.286 4.507 -11.641 1.00 94.56 100 GLN A C 1
ATOM 814 O O . GLN A 1 100 ? 1.699 4.500 -12.799 1.00 94.56 100 GLN A O 1
ATOM 819 N N . GLN A 1 101 ? 2.118 4.597 -10.600 1.00 95.12 101 GLN A N 1
ATOM 820 C CA . GLN A 1 101 ? 3.574 4.671 -10.751 1.00 95.12 101 GLN A CA 1
ATOM 821 C C . GLN A 1 101 ? 4.159 3.378 -11.340 1.00 95.12 101 GLN A C 1
ATOM 823 O O . GLN A 1 101 ? 5.050 3.433 -12.186 1.00 95.12 101 GLN A O 1
ATOM 828 N N . LEU A 1 102 ? 3.640 2.211 -10.940 1.00 96.12 102 LEU A N 1
ATOM 829 C CA . LEU A 1 102 ? 4.033 0.922 -11.516 1.00 96.12 102 LEU A CA 1
ATOM 830 C C . LEU A 1 102 ? 3.705 0.822 -13.004 1.00 96.12 102 LEU A C 1
ATOM 832 O O . LEU A 1 102 ? 4.534 0.324 -13.768 1.00 96.12 102 LEU A O 1
ATOM 836 N N . ASP A 1 103 ? 2.523 1.278 -13.409 1.00 96.06 103 ASP A N 1
ATOM 837 C CA . ASP A 1 103 ? 2.106 1.234 -14.809 1.00 96.06 103 ASP A CA 1
ATOM 838 C C . ASP A 1 103 ? 2.979 2.160 -15.667 1.00 96.06 103 ASP A C 1
ATOM 840 O O . ASP A 1 103 ? 3.552 1.707 -16.658 1.00 96.06 103 ASP A O 1
ATOM 844 N N . ALA A 1 104 ? 3.237 3.390 -15.207 1.00 95.94 104 ALA A N 1
ATOM 845 C CA . ALA A 1 104 ? 4.144 4.320 -15.885 1.00 95.94 104 ALA A CA 1
ATOM 846 C C . ALA A 1 104 ? 5.577 3.767 -16.029 1.00 95.94 104 ALA A C 1
ATOM 848 O O . ALA A 1 104 ? 6.222 3.931 -17.066 1.00 95.94 104 ALA A O 1
ATOM 849 N N . LEU A 1 105 ? 6.096 3.079 -15.006 1.00 97.06 105 LEU A N 1
ATOM 850 C CA . LEU A 1 105 ? 7.424 2.460 -15.074 1.00 97.06 105 LEU A CA 1
ATOM 851 C C . LEU A 1 105 ? 7.474 1.285 -16.059 1.00 97.06 105 LEU A C 1
ATOM 853 O O . LEU A 1 105 ? 8.489 1.100 -16.732 1.00 97.06 105 LEU A O 1
ATOM 857 N N . ARG A 1 106 ? 6.400 0.494 -16.162 1.00 96.19 106 ARG A N 1
ATOM 858 C CA . ARG A 1 106 ? 6.296 -0.596 -17.145 1.00 96.19 106 ARG A CA 1
ATOM 859 C C . ARG A 1 106 ? 6.235 -0.056 -18.568 1.00 96.19 106 ARG A C 1
ATOM 861 O O . ARG A 1 106 ? 6.945 -0.567 -19.429 1.00 96.19 106 ARG A O 1
ATOM 868 N N . GLU A 1 107 ? 5.460 0.999 -18.798 1.00 96.81 107 GLU A N 1
ATOM 869 C CA . GLU A 1 107 ? 5.420 1.693 -20.090 1.00 96.81 107 GLU A CA 1
ATOM 870 C C . GLU A 1 107 ? 6.801 2.237 -20.469 1.00 96.81 107 GLU A C 1
ATOM 872 O O . GLU A 1 107 ? 7.300 1.963 -21.561 1.00 96.81 107 GLU A O 1
ATOM 877 N N . LEU A 1 108 ? 7.479 2.917 -19.536 1.00 95.81 108 LEU A N 1
ATOM 878 C CA . LEU A 1 108 ? 8.838 3.411 -19.748 1.00 95.81 108 LEU A CA 1
ATOM 879 C C . LEU A 1 108 ? 9.811 2.272 -20.081 1.00 95.81 108 LEU A C 1
ATOM 881 O O . LEU A 1 108 ? 10.659 2.417 -20.962 1.00 95.81 108 LEU A O 1
ATOM 885 N N . GLN A 1 109 ? 9.701 1.131 -19.398 1.00 95.50 109 GLN A N 1
ATOM 886 C CA . GLN A 1 109 ? 10.535 -0.033 -19.678 1.00 95.50 109 GLN A CA 1
ATOM 887 C C . GLN A 1 109 ? 10.351 -0.536 -21.118 1.00 95.50 109 GLN A C 1
ATOM 889 O O . GLN A 1 109 ? 11.347 -0.838 -21.779 1.00 95.50 109 GLN A O 1
ATOM 894 N N . GLU A 1 110 ? 9.113 -0.627 -21.608 1.00 96.00 110 GLU A N 1
ATOM 895 C CA . GLU A 1 110 ? 8.829 -1.064 -22.980 1.00 96.00 110 GLU A CA 1
ATOM 896 C C . GLU A 1 110 ? 9.303 -0.037 -24.015 1.00 96.00 110 GLU A C 1
ATOM 898 O O . GLU A 1 110 ? 10.006 -0.411 -24.955 1.00 96.00 110 GLU A O 1
ATOM 903 N N . MET A 1 111 ? 9.071 1.261 -23.788 1.00 95.06 111 MET A N 1
ATOM 904 C CA . MET A 1 111 ? 9.599 2.324 -24.656 1.00 95.06 111 MET A CA 1
ATOM 905 C C . MET A 1 111 ? 11.127 2.260 -24.784 1.00 95.06 111 MET A C 1
ATOM 907 O O . MET A 1 111 ? 11.677 2.384 -25.880 1.00 95.06 111 MET A O 1
ATOM 911 N N . LEU A 1 112 ? 11.831 2.028 -23.670 1.00 93.50 112 LEU A N 1
ATOM 912 C CA . LEU A 1 112 ? 13.286 1.877 -23.667 1.00 93.50 112 LEU A CA 1
ATOM 913 C C . LEU A 1 112 ? 13.733 0.633 -24.445 1.00 93.50 112 LEU A C 1
ATOM 915 O O . LEU A 1 112 ? 14.719 0.696 -25.182 1.00 93.50 112 LEU A O 1
ATOM 919 N N . LYS A 1 113 ? 13.028 -0.496 -24.304 1.00 93.62 113 LYS A N 1
ATOM 920 C CA . LYS A 1 113 ? 13.326 -1.720 -25.064 1.00 93.62 113 LYS A CA 1
ATOM 921 C C . LYS A 1 113 ? 13.137 -1.502 -26.560 1.00 93.62 113 LYS A C 1
ATOM 923 O O . LYS A 1 113 ? 13.995 -1.923 -27.334 1.00 93.62 113 LYS A O 1
ATOM 928 N N . ASP A 1 114 ? 12.048 -0.859 -26.961 1.00 94.69 114 ASP A N 1
ATOM 929 C CA . ASP A 1 114 ? 11.742 -0.619 -28.370 1.00 94.69 114 ASP A CA 1
ATOM 930 C C . ASP A 1 114 ? 12.735 0.347 -29.009 1.00 94.69 114 ASP A C 1
ATOM 932 O O . ASP A 1 114 ? 13.245 0.067 -30.094 1.00 94.69 114 ASP A O 1
ATOM 936 N N . TYR A 1 115 ? 13.124 1.402 -28.296 1.00 92.50 115 TYR A N 1
ATOM 937 C CA . TYR A 1 115 ? 14.169 2.308 -28.762 1.00 92.50 115 TYR A CA 1
ATOM 938 C C . TYR A 1 115 ? 15.521 1.595 -28.947 1.00 92.50 115 TYR A C 1
ATOM 940 O O . TYR A 1 115 ? 16.193 1.776 -29.957 1.00 92.50 115 TYR A O 1
ATOM 948 N N . ILE A 1 116 ? 15.910 0.706 -28.022 1.00 91.38 116 ILE A N 1
ATOM 949 C CA . ILE A 1 116 ? 17.146 -0.090 -28.147 1.00 91.38 116 ILE A CA 1
ATOM 950 C C . ILE A 1 116 ? 17.129 -1.021 -29.368 1.00 91.38 116 ILE A C 1
ATOM 952 O O . ILE A 1 116 ? 18.196 -1.301 -29.916 1.00 91.38 116 ILE A O 1
ATOM 956 N N . LYS A 1 117 ? 15.962 -1.538 -29.779 1.00 91.69 117 LYS A N 1
ATOM 957 C CA . LYS A 1 117 ? 15.842 -2.383 -30.983 1.00 91.69 117 LYS A CA 1
ATOM 958 C C . LYS A 1 117 ? 16.082 -1.587 -32.268 1.00 91.69 117 LYS A C 1
ATOM 960 O O . LYS A 1 117 ? 16.519 -2.175 -33.251 1.00 91.69 117 LYS A O 1
ATOM 965 N N . GLN A 1 118 ? 15.790 -0.286 -32.254 1.00 90.56 118 GLN A N 1
ATOM 966 C CA . GLN A 1 118 ? 15.979 0.620 -33.392 1.00 90.56 118 GLN A CA 1
ATOM 967 C C . GLN A 1 118 ? 17.419 1.165 -33.504 1.00 90.56 118 GLN A C 1
ATOM 969 O O . GLN A 1 118 ? 17.761 1.735 -34.538 1.00 90.56 118 GLN A O 1
ATOM 974 N N . LEU A 1 119 ? 18.253 0.975 -32.467 1.00 85.81 119 LEU A N 1
ATOM 975 C CA . LEU A 1 119 ? 19.680 1.340 -32.403 1.00 85.81 119 LEU A CA 1
ATOM 976 C C . LEU A 1 119 ? 20.619 0.184 -32.781 1.00 85.81 119 LEU A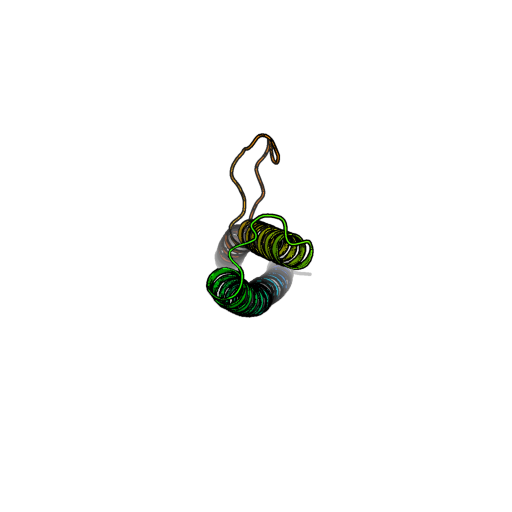 C 1
ATOM 978 O O . LEU A 1 119 ? 21.566 0.443 -33.549 1.00 85.81 119 LEU A O 1
#